Protein AF-A0A1C5TCY1-F1 (afdb_monomer_lite)

Sequence (142 aa):
MATSIIDKALQAILKMLQKKDERVLLWENASPTSLFSAQSIDIDGTGYDWCRITAYTSGDLITVDVPMNTNGVLRDFTHDTGTQTEGLYLWTRHFRATTTKVTFEKAWLRLTNSASYSTDGSQNMLIPQEIYGIKSSGGQTS

Structure (mmCIF, N/CA/C/O backbone):
data_AF-A0A1C5TCY1-F1
#
_entry.id   AF-A0A1C5TCY1-F1
#
loop_
_atom_site.group_PDB
_atom_site.id
_atom_site.type_symbol
_atom_site.label_atom_id
_atom_site.label_alt_id
_atom_site.label_comp_id
_atom_site.label_asym_id
_atom_site.label_entity_id
_atom_site.label_seq_id
_atom_site.pdbx_PDB_ins_code
_atom_site.Cartn_x
_atom_site.Cartn_y
_atom_site.Cartn_z
_atom_site.occupancy
_atom_site.B_iso_or_equiv
_atom_site.auth_seq_id
_atom_site.auth_comp_id
_atom_site.auth_asym_id
_atom_site.auth_atom_id
_atom_site.pdbx_PDB_model_num
ATOM 1 N N . MET A 1 1 ? -12.012 14.053 48.535 1.00 50.00 1 MET A N 1
ATOM 2 C CA . MET A 1 1 ? -10.990 14.776 47.750 1.00 50.00 1 MET A CA 1
ATOM 3 C C . MET A 1 1 ? -11.515 14.938 46.336 1.00 50.00 1 MET A C 1
ATOM 5 O O . MET A 1 1 ? -11.725 13.933 45.672 1.00 50.00 1 MET A O 1
ATOM 9 N N . ALA A 1 2 ? -11.837 16.164 45.920 1.00 52.97 2 ALA A N 1
ATOM 10 C CA . ALA A 1 2 ? -12.310 16.431 44.566 1.00 52.97 2 ALA A CA 1
ATOM 11 C C . ALA A 1 2 ? -11.113 16.365 43.610 1.00 52.97 2 ALA A C 1
ATOM 13 O O . ALA A 1 2 ? -10.209 17.189 43.699 1.00 52.97 2 ALA A O 1
ATOM 14 N N . THR A 1 3 ? -11.084 15.357 42.741 1.00 58.38 3 THR A N 1
ATOM 15 C CA . THR A 1 3 ? -10.111 15.250 41.647 1.00 58.38 3 THR A CA 1
ATOM 16 C C . THR A 1 3 ? -10.212 16.516 40.802 1.00 58.38 3 THR A C 1
ATOM 18 O O . THR A 1 3 ? -11.311 16.846 40.338 1.00 58.38 3 THR A O 1
ATOM 21 N N . SER A 1 4 ? -9.113 17.258 40.659 1.00 84.00 4 SER A N 1
ATOM 22 C CA . SER A 1 4 ? -9.151 18.548 39.975 1.00 84.00 4 SER A CA 1
ATOM 23 C C . SER A 1 4 ? -9.516 18.346 38.500 1.00 84.00 4 SER A C 1
ATOM 25 O O . SER A 1 4 ? -9.291 17.281 37.920 1.00 84.00 4 SER A O 1
ATOM 27 N N . ILE A 1 5 ? -10.099 19.363 37.862 1.00 82.81 5 ILE A N 1
ATOM 28 C CA . ILE A 1 5 ? -10.372 19.336 36.412 1.00 82.81 5 ILE A CA 1
ATOM 29 C C . ILE A 1 5 ? -9.088 19.032 35.620 1.00 82.81 5 ILE A C 1
ATOM 31 O O . ILE A 1 5 ? -9.140 18.338 34.605 1.00 82.81 5 ILE A O 1
ATOM 35 N N . ILE A 1 6 ? -7.940 19.479 36.133 1.00 83.06 6 ILE A N 1
ATOM 36 C CA . ILE A 1 6 ? -6.619 19.236 35.553 1.00 83.06 6 ILE A CA 1
ATOM 37 C C . ILE A 1 6 ? -6.272 17.743 35.598 1.00 83.06 6 ILE A C 1
ATOM 39 O O . ILE A 1 6 ? -5.865 17.194 34.579 1.00 83.06 6 ILE A O 1
ATOM 43 N N . ASP A 1 7 ? -6.520 17.052 36.712 1.00 89.50 7 ASP A N 1
ATOM 44 C CA . ASP A 1 7 ? -6.254 15.609 36.828 1.00 89.50 7 ASP A CA 1
ATOM 45 C C . ASP A 1 7 ? -7.102 14.786 35.850 1.00 89.50 7 ASP A C 1
ATOM 47 O O . ASP A 1 7 ? -6.621 13.821 35.252 1.00 89.50 7 ASP A O 1
ATOM 51 N N . LYS A 1 8 ? -8.363 15.184 35.636 1.00 85.44 8 LYS A N 1
ATOM 52 C CA . LYS A 1 8 ? -9.246 14.533 34.654 1.00 85.44 8 LYS A CA 1
ATOM 53 C C . LYS A 1 8 ? -8.755 14.747 33.223 1.00 85.44 8 LYS A C 1
ATOM 55 O O . LYS A 1 8 ? -8.748 13.798 32.439 1.00 85.44 8 LYS A O 1
ATOM 60 N N . ALA A 1 9 ? -8.324 15.964 32.893 1.00 83.88 9 ALA A N 1
ATOM 61 C CA . ALA A 1 9 ? -7.758 16.277 31.585 1.00 83.88 9 ALA A CA 1
ATOM 62 C C . ALA A 1 9 ? -6.453 15.502 31.340 1.00 83.88 9 ALA A C 1
ATOM 64 O O . ALA A 1 9 ? -6.290 14.891 30.285 1.00 83.88 9 ALA A O 1
ATOM 65 N N . LEU A 1 10 ? -5.565 15.441 32.337 1.00 86.00 10 LEU A N 1
ATOM 66 C CA . LEU A 1 10 ? -4.295 14.725 32.236 1.00 86.00 10 LEU A CA 1
ATOM 67 C C . LEU A 1 10 ? -4.507 13.218 32.048 1.00 86.00 10 LEU A C 1
ATOM 69 O O . LEU A 1 10 ? -3.862 12.612 31.198 1.00 86.00 10 LEU A O 1
ATOM 73 N N . GLN A 1 11 ? -5.449 12.614 32.782 1.00 86.25 11 GLN A N 1
ATOM 74 C CA . GLN A 1 11 ? -5.806 11.202 32.610 1.00 86.25 11 GLN A CA 1
ATOM 75 C C . GLN A 1 11 ? -6.425 10.913 31.238 1.00 86.25 11 GLN A C 1
ATOM 77 O O . GLN A 1 11 ? -6.175 9.848 30.675 1.00 86.25 11 GLN A O 1
ATOM 82 N N . ALA A 1 12 ? -7.221 11.833 30.689 1.00 82.31 12 ALA A N 1
ATOM 83 C CA . ALA A 1 12 ? -7.772 11.690 29.344 1.00 82.31 12 ALA A CA 1
ATOM 84 C C . ALA A 1 12 ? -6.666 11.744 28.279 1.00 82.31 12 ALA A C 1
ATOM 86 O O . ALA A 1 12 ? -6.624 10.874 27.413 1.00 82.31 12 ALA A O 1
ATOM 87 N N . ILE A 1 13 ? -5.729 12.691 28.396 1.00 80.62 13 ILE A N 1
ATOM 88 C CA . ILE A 1 13 ? -4.565 12.804 27.503 1.00 80.62 13 ILE A CA 1
ATOM 89 C C . ILE A 1 13 ? -3.674 11.563 27.620 1.00 80.62 13 ILE A C 1
ATOM 91 O O . ILE A 1 13 ? -3.309 10.979 26.605 1.00 80.62 13 ILE A O 1
ATOM 95 N N . LEU A 1 14 ? -3.383 11.097 28.838 1.00 81.56 14 LEU A N 1
ATOM 96 C CA . LEU A 1 14 ? -2.630 9.861 29.069 1.00 81.56 14 LEU A CA 1
ATOM 97 C C . LEU A 1 14 ? -3.308 8.655 28.421 1.00 81.56 14 LEU A C 1
ATOM 99 O O . LEU A 1 14 ? -2.638 7.884 27.747 1.00 81.56 14 LEU A O 1
ATOM 103 N N . LYS A 1 15 ? -4.631 8.515 28.553 1.00 75.50 15 LYS A N 1
ATOM 104 C CA . LYS A 1 15 ? -5.384 7.444 27.883 1.00 75.50 15 LYS A CA 1
ATOM 105 C C . LYS A 1 15 ? -5.353 7.572 26.362 1.00 75.50 15 LYS A C 1
ATOM 107 O O . LYS A 1 15 ? -5.289 6.553 25.687 1.00 75.50 15 LYS A O 1
ATOM 112 N N . MET A 1 16 ? -5.388 8.789 25.823 1.00 68.81 16 MET A N 1
ATOM 113 C CA . MET A 1 16 ? -5.266 9.027 24.381 1.00 68.81 16 MET A CA 1
ATOM 114 C C . MET A 1 16 ? -3.868 8.673 23.862 1.00 68.81 16 MET A C 1
ATOM 116 O O . MET A 1 16 ? -3.766 8.030 22.825 1.00 68.81 16 MET A O 1
ATOM 120 N N . LEU A 1 17 ? -2.811 9.015 24.602 1.00 69.44 17 LEU A N 1
ATOM 121 C CA . LEU A 1 17 ? -1.424 8.672 24.262 1.00 69.44 17 LEU A CA 1
ATOM 122 C C . LEU A 1 17 ? -1.116 7.179 24.462 1.00 69.44 17 LEU A C 1
ATOM 124 O O . LEU A 1 17 ? -0.280 6.621 23.762 1.00 69.44 17 LEU A O 1
ATOM 128 N N . GLN A 1 18 ? -1.786 6.527 25.417 1.00 66.56 18 GLN A N 1
ATOM 129 C CA . GLN A 1 18 ? -1.652 5.093 25.695 1.00 66.56 18 GLN A CA 1
ATOM 130 C C . GLN A 1 18 ? -2.501 4.208 24.780 1.00 66.56 18 GLN A C 1
ATOM 132 O O . GLN A 1 18 ? -2.328 2.986 24.818 1.00 66.56 18 GLN A O 1
ATOM 137 N N . LYS A 1 19 ? -3.411 4.772 23.969 1.00 62.19 19 LYS A N 1
ATOM 138 C CA . LYS A 1 19 ? -4.075 4.004 22.913 1.00 62.19 19 LYS A CA 1
ATOM 139 C C . LYS A 1 19 ? -3.008 3.592 21.904 1.00 62.19 19 LYS A C 1
ATOM 141 O O . LYS A 1 19 ? -2.556 4.378 21.079 1.00 62.19 19 LYS A O 1
ATOM 146 N N . LYS A 1 20 ? -2.567 2.350 22.085 1.00 57.09 20 LYS A N 1
ATOM 147 C CA . LYS A 1 20 ? -1.582 1.630 21.288 1.00 57.09 20 LYS A CA 1
ATOM 148 C C . LYS A 1 20 ? -1.929 1.775 19.809 1.00 57.09 20 LYS A C 1
ATOM 150 O O . LYS A 1 20 ? -3.100 1.844 19.468 1.00 57.09 20 LYS A O 1
ATOM 155 N N . ASP A 1 21 ? -0.915 1.811 18.957 1.00 63.22 21 ASP A N 1
ATOM 156 C CA . ASP A 1 21 ? -1.064 1.815 17.503 1.00 63.22 21 ASP A CA 1
ATOM 157 C C . ASP A 1 21 ? -1.993 0.660 17.065 1.00 63.22 21 ASP A C 1
ATOM 159 O O . ASP A 1 21 ? -1.583 -0.501 17.050 1.00 63.22 21 ASP A O 1
ATOM 163 N N . GLU A 1 22 ? -3.268 0.952 16.784 1.00 74.94 22 GLU A N 1
ATOM 164 C CA . GLU A 1 22 ? -4.293 -0.038 16.410 1.00 74.94 22 GLU A CA 1
ATOM 165 C C . GLU A 1 22 ? -4.187 -0.364 14.914 1.00 74.94 22 GLU A C 1
ATOM 167 O O . GLU A 1 22 ? -5.157 -0.263 14.161 1.00 74.94 22 GLU A O 1
ATOM 172 N N . ARG A 1 23 ? -2.974 -0.705 14.466 1.00 87.94 23 ARG A N 1
ATOM 173 C CA . ARG A 1 23 ? -2.729 -1.150 13.094 1.00 87.94 23 ARG A CA 1
ATOM 174 C C . ARG A 1 23 ? -2.876 -2.661 13.028 1.00 87.94 23 ARG A C 1
ATOM 176 O O . ARG A 1 23 ? -2.223 -3.379 13.783 1.00 87.94 23 ARG A O 1
ATOM 183 N N . VAL A 1 24 ? -3.700 -3.138 12.106 1.00 94.12 24 VAL A N 1
ATOM 184 C CA . VAL A 1 24 ? -3.906 -4.567 11.851 1.00 94.12 24 VAL A CA 1
ATOM 185 C C . VAL A 1 24 ? -3.470 -4.870 10.428 1.00 94.12 24 VAL A C 1
ATOM 187 O O . VAL A 1 24 ? -3.904 -4.191 9.501 1.00 94.12 24 VAL A O 1
ATOM 190 N N . LEU A 1 25 ? -2.601 -5.867 10.257 1.00 96.56 25 LEU A N 1
ATOM 191 C CA . LEU A 1 25 ? -2.180 -6.338 8.940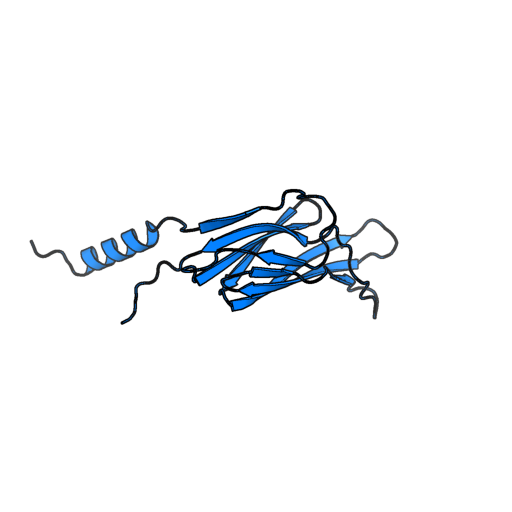 1.00 96.56 25 LEU A CA 1
ATOM 192 C C . LEU A 1 25 ? -3.372 -7.004 8.242 1.00 96.56 25 LEU A C 1
ATOM 194 O O . LEU A 1 25 ? -3.955 -7.945 8.777 1.00 96.56 25 LEU A O 1
ATOM 198 N N . LEU A 1 26 ? -3.733 -6.500 7.066 1.00 97.25 26 LEU A N 1
ATOM 199 C CA . LEU A 1 26 ? -4.837 -7.011 6.249 1.00 97.25 26 LEU A CA 1
ATOM 200 C C . LEU A 1 26 ? -4.338 -7.865 5.085 1.00 97.25 26 LEU A C 1
ATOM 202 O O . LEU A 1 26 ? -5.052 -8.754 4.630 1.00 97.25 26 LEU A O 1
ATOM 206 N N . TRP A 1 27 ? -3.133 -7.583 4.588 1.00 98.31 27 TRP A N 1
ATOM 207 C CA . TRP A 1 27 ? -2.526 -8.312 3.481 1.00 98.31 27 TRP A CA 1
ATOM 208 C C . TRP A 1 27 ? -1.007 -8.125 3.450 1.00 98.31 27 TRP A C 1
ATOM 210 O O . TRP A 1 27 ? -0.510 -7.048 3.781 1.00 98.31 27 TRP A O 1
ATOM 220 N N . GLU A 1 28 ? -0.301 -9.155 2.984 1.00 97.94 28 GLU A N 1
ATOM 221 C CA . GLU A 1 28 ? 1.146 -9.172 2.764 1.00 97.94 28 GLU A CA 1
ATOM 222 C C . GLU A 1 28 ? 1.465 -9.789 1.392 1.00 97.94 28 GLU A C 1
ATOM 224 O O . GLU A 1 28 ? 0.850 -10.772 0.965 1.00 97.94 28 GLU A O 1
ATOM 229 N N . ASN A 1 29 ? 2.431 -9.204 0.688 1.00 96.56 29 ASN A N 1
ATOM 230 C CA . ASN A 1 29 ? 2.883 -9.655 -0.616 1.00 96.56 29 ASN A CA 1
ATOM 231 C C . ASN A 1 29 ? 3.797 -10.881 -0.490 1.00 96.56 29 ASN A C 1
ATOM 233 O O . ASN A 1 29 ? 4.919 -10.785 -0.001 1.00 96.56 29 ASN A O 1
ATOM 237 N N . ALA A 1 30 ? 3.374 -12.016 -1.046 1.00 95.06 30 ALA A N 1
ATOM 238 C CA . ALA A 1 30 ? 4.173 -13.244 -1.077 1.00 95.06 30 ALA A CA 1
ATOM 239 C C . ALA A 1 30 ? 5.438 -13.158 -1.959 1.00 95.06 30 ALA A C 1
ATOM 241 O O . ALA A 1 30 ? 6.255 -14.078 -1.974 1.00 95.06 30 ALA A O 1
ATOM 242 N N . SER A 1 31 ? 5.595 -12.104 -2.762 1.00 92.00 31 SER A N 1
ATOM 243 C CA . SER A 1 31 ? 6.720 -11.927 -3.687 1.00 92.00 31 SER A CA 1
ATOM 244 C C . SER A 1 31 ? 7.225 -10.478 -3.661 1.00 92.00 31 SER A C 1
ATOM 246 O O . SER A 1 31 ? 7.029 -9.726 -4.619 1.00 92.00 31 SER A O 1
ATOM 248 N N . PRO A 1 32 ? 7.899 -10.079 -2.568 1.00 87.88 32 PRO A N 1
ATOM 249 C CA . PRO A 1 32 ? 8.208 -8.685 -2.238 1.00 87.88 32 PRO A CA 1
ATOM 250 C C . PRO A 1 32 ? 9.121 -7.975 -3.251 1.00 87.88 32 PRO A C 1
ATOM 252 O O . PRO A 1 32 ? 9.068 -6.757 -3.398 1.00 87.88 32 PRO A O 1
ATOM 255 N N . THR A 1 33 ? 9.938 -8.728 -3.986 1.00 86.12 33 THR A N 1
ATOM 256 C CA . THR A 1 33 ? 10.910 -8.206 -4.961 1.00 86.12 33 THR A CA 1
ATOM 257 C C . THR A 1 33 ? 10.537 -8.507 -6.414 1.00 86.12 33 THR A C 1
ATOM 259 O O . THR A 1 33 ? 11.280 -8.161 -7.332 1.00 86.12 33 THR A O 1
ATOM 262 N N . SER A 1 34 ? 9.402 -9.174 -6.643 1.00 89.31 34 SER A N 1
ATOM 263 C CA . SER A 1 34 ? 8.948 -9.541 -7.987 1.00 89.31 34 SER A CA 1
ATOM 264 C C . SER A 1 34 ? 8.166 -8.414 -8.654 1.00 89.31 34 SER A C 1
ATOM 266 O O . SER A 1 34 ? 7.662 -7.504 -8.000 1.00 89.31 34 SER A O 1
ATOM 268 N N . LEU A 1 35 ? 8.032 -8.496 -9.980 1.00 91.19 35 LEU A N 1
ATOM 269 C CA . LEU A 1 35 ? 7.222 -7.553 -10.745 1.00 91.19 35 LEU A CA 1
ATOM 270 C C . LEU A 1 35 ? 5.781 -7.520 -10.222 1.00 91.19 35 LEU A C 1
ATOM 272 O O . LEU A 1 35 ? 5.134 -8.558 -10.087 1.00 91.19 35 LEU A O 1
ATOM 276 N N . PHE A 1 36 ? 5.261 -6.317 -9.994 1.00 92.69 36 PHE A N 1
ATOM 277 C CA . PHE A 1 36 ? 3.897 -6.093 -9.533 1.00 92.69 36 PHE A CA 1
ATOM 278 C C . PHE A 1 36 ? 3.082 -5.370 -10.607 1.00 92.69 36 PHE A C 1
ATOM 280 O O . PHE A 1 36 ? 3.133 -4.139 -10.760 1.00 92.69 36 PHE A O 1
ATOM 287 N N . SER A 1 37 ? 2.319 -6.164 -11.360 1.00 92.69 37 SER A N 1
ATOM 288 C CA . SER A 1 37 ? 1.344 -5.678 -12.342 1.00 92.69 37 SER A CA 1
ATOM 289 C C . SER A 1 37 ? 0.181 -4.944 -11.668 1.00 92.69 37 SER A C 1
ATOM 291 O O . SER A 1 37 ? -0.078 -5.125 -10.480 1.00 92.69 37 SER A O 1
ATOM 293 N N . ALA A 1 38 ? -0.524 -4.104 -12.430 1.00 93.88 38 ALA A N 1
ATOM 294 C CA . ALA A 1 38 ? -1.764 -3.490 -11.959 1.00 93.88 38 ALA A CA 1
ATOM 295 C C . ALA A 1 38 ? -2.773 -4.585 -11.589 1.00 93.88 38 ALA A C 1
ATOM 297 O O . ALA A 1 38 ? -3.033 -5.482 -12.393 1.00 93.88 38 ALA A O 1
ATOM 298 N N . GLN A 1 39 ? -3.312 -4.521 -10.375 1.00 96.12 39 GLN A N 1
ATOM 299 C CA . GLN A 1 39 ? -4.223 -5.531 -9.845 1.00 96.12 39 GLN A CA 1
ATOM 300 C C . GLN A 1 39 ? -5.030 -4.988 -8.667 1.00 96.12 39 GLN A C 1
ATOM 302 O O . GLN A 1 39 ? -4.703 -3.951 -8.088 1.00 96.12 39 GLN A O 1
ATOM 307 N N . SER A 1 40 ? -6.090 -5.708 -8.310 1.00 98.06 40 SER A N 1
ATOM 308 C CA . SER A 1 40 ? -6.838 -5.470 -7.076 1.00 98.06 40 SER A CA 1
ATOM 309 C C . SER A 1 40 ? -6.525 -6.557 -6.064 1.00 98.06 40 SER A C 1
ATOM 311 O O . SER A 1 40 ? -6.506 -7.733 -6.413 1.00 98.06 40 SER A O 1
ATOM 313 N N . ILE A 1 41 ? -6.309 -6.140 -4.824 1.00 98.25 41 ILE A N 1
ATOM 314 C CA . ILE A 1 41 ? -6.104 -7.008 -3.672 1.00 98.25 41 ILE A CA 1
ATOM 315 C C . ILE A 1 41 ? -7.346 -6.901 -2.800 1.00 98.25 41 ILE A C 1
ATOM 317 O O . ILE A 1 41 ? -7.693 -5.797 -2.377 1.00 98.25 41 ILE A O 1
ATOM 321 N N . ASP A 1 42 ? -8.023 -8.015 -2.550 1.00 98.38 42 ASP A N 1
ATOM 322 C CA . ASP A 1 42 ? -9.152 -8.031 -1.624 1.00 98.38 42 ASP A CA 1
ATOM 323 C C . ASP A 1 42 ? -8.642 -7.982 -0.175 1.00 98.38 42 ASP A C 1
ATOM 325 O O . ASP A 1 42 ? -7.661 -8.638 0.177 1.00 98.38 42 ASP A O 1
ATOM 329 N N . ILE A 1 43 ? -9.297 -7.168 0.651 1.00 97.62 43 ILE A N 1
ATOM 330 C CA . ILE A 1 43 ? -8.975 -6.958 2.068 1.00 97.62 43 ILE A CA 1
ATOM 331 C C . ILE A 1 43 ? -10.269 -6.872 2.880 1.00 97.62 43 ILE A C 1
ATOM 333 O O . ILE A 1 43 ? -11.296 -6.446 2.356 1.00 97.62 43 ILE A O 1
ATOM 337 N N . ASP A 1 44 ? -10.218 -7.197 4.173 1.00 96.94 44 ASP A N 1
ATOM 338 C CA . ASP A 1 44 ? -11.294 -6.843 5.106 1.00 96.94 44 ASP A CA 1
ATOM 339 C C . ASP A 1 44 ? -10.942 -5.550 5.848 1.00 96.94 44 ASP A C 1
ATOM 341 O O . ASP A 1 44 ? -10.371 -5.542 6.937 1.00 96.94 44 ASP A O 1
ATOM 345 N N . GLY A 1 45 ? -11.249 -4.427 5.205 1.00 93.75 45 GLY A N 1
ATOM 346 C CA . GLY A 1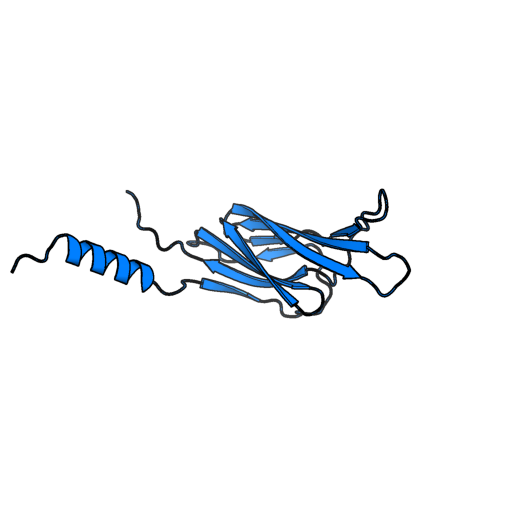 45 ? -11.075 -3.084 5.747 1.00 93.75 45 GLY A CA 1
ATOM 347 C C . GLY A 1 45 ? -12.256 -2.605 6.600 1.00 93.75 45 GLY A C 1
ATOM 348 O O . GLY A 1 45 ? -12.321 -1.416 6.921 1.00 93.75 45 GLY A O 1
ATOM 349 N N . THR A 1 46 ? -13.212 -3.471 6.946 1.00 94.00 46 THR A N 1
ATOM 350 C CA . THR A 1 46 ? -14.408 -3.075 7.701 1.00 94.00 46 THR A CA 1
ATOM 351 C C . THR A 1 46 ? -14.040 -2.625 9.116 1.00 94.00 46 THR A C 1
ATOM 353 O O . THR A 1 46 ? -13.395 -3.346 9.869 1.00 94.00 46 THR A O 1
ATOM 356 N N . GLY A 1 47 ? -14.488 -1.430 9.511 1.00 90.81 47 GLY A N 1
ATOM 357 C CA . GLY A 1 47 ? -14.250 -0.892 10.856 1.00 90.81 47 GLY A CA 1
ATOM 358 C C . GLY A 1 47 ? -12.912 -0.167 11.044 1.00 90.81 47 GLY A C 1
ATOM 359 O O . GLY A 1 47 ? -12.624 0.257 12.166 1.00 90.81 47 GLY A O 1
ATOM 360 N N . TYR A 1 48 ? -12.136 0.009 9.969 1.00 93.31 48 TYR A N 1
ATOM 361 C CA . TYR A 1 48 ? -10.954 0.869 9.936 1.00 93.31 48 TYR A CA 1
ATOM 362 C C . TYR A 1 48 ? -11.258 2.189 9.227 1.00 93.31 48 TYR A C 1
ATOM 364 O O . TYR A 1 48 ? -12.018 2.235 8.259 1.00 93.31 48 TYR A O 1
ATOM 372 N N . ASP A 1 49 ? -10.622 3.260 9.692 1.00 92.75 49 ASP A N 1
ATOM 373 C CA . ASP A 1 49 ? -10.806 4.610 9.154 1.00 92.75 49 ASP A CA 1
ATOM 374 C C . ASP A 1 49 ? -9.718 4.960 8.131 1.00 92.75 49 ASP A C 1
ATOM 376 O O . ASP A 1 49 ? -9.942 5.752 7.215 1.00 92.75 49 ASP A O 1
ATOM 380 N N . TRP A 1 50 ? -8.541 4.344 8.267 1.00 94.94 50 TRP A N 1
ATOM 381 C CA . TRP A 1 50 ? -7.380 4.571 7.415 1.00 94.94 50 TRP A CA 1
ATOM 382 C C . TRP A 1 50 ? -6.780 3.256 6.920 1.00 94.94 50 TRP A C 1
ATOM 384 O O . TRP A 1 50 ? -6.912 2.201 7.541 1.00 94.94 50 TRP A O 1
ATOM 394 N N . CYS A 1 51 ? -6.086 3.356 5.796 1.00 96.38 51 CYS A N 1
ATOM 395 C CA . CYS A 1 51 ? -5.290 2.321 5.171 1.00 96.38 51 CYS A CA 1
ATOM 396 C C . CYS A 1 51 ? -3.834 2.791 5.141 1.00 96.38 51 CYS A C 1
ATOM 398 O O . CYS A 1 51 ? -3.542 3.854 4.589 1.00 96.38 51 CYS A O 1
ATOM 400 N N . ARG A 1 52 ? -2.921 1.988 5.686 1.00 96.94 52 ARG A N 1
ATOM 401 C CA . ARG A 1 52 ? -1.478 2.164 5.510 1.00 96.94 52 ARG A CA 1
ATOM 402 C C . ARG A 1 52 ? -0.971 1.170 4.487 1.00 96.94 52 ARG A C 1
ATOM 404 O O . ARG A 1 52 ? -1.256 -0.016 4.602 1.00 96.94 52 ARG A O 1
ATOM 411 N N . ILE A 1 53 ? -0.200 1.646 3.522 1.00 97.69 53 ILE A N 1
ATOM 412 C CA . ILE A 1 53 ? 0.453 0.801 2.524 1.00 97.69 53 ILE A CA 1
ATOM 413 C C . ILE A 1 53 ? 1.952 1.000 2.640 1.00 97.69 53 ILE A C 1
ATOM 415 O O . ILE A 1 53 ? 2.433 2.135 2.579 1.00 97.69 53 ILE A O 1
ATOM 419 N N . THR A 1 54 ? 2.678 -0.103 2.782 1.00 96.75 54 THR A N 1
ATOM 420 C CA . THR A 1 54 ? 4.132 -0.128 2.634 1.00 96.75 54 THR A CA 1
ATOM 421 C C . THR A 1 54 ? 4.475 -0.637 1.239 1.00 96.75 54 THR A C 1
ATOM 423 O O . THR A 1 54 ? 3.795 -1.511 0.697 1.00 96.75 54 THR A O 1
ATOM 426 N N . ALA A 1 55 ? 5.493 -0.062 0.609 1.00 95.75 55 ALA A N 1
ATOM 427 C CA . ALA A 1 55 ? 5.952 -0.495 -0.703 1.00 95.75 55 ALA A CA 1
ATOM 428 C C . ALA A 1 55 ? 7.474 -0.445 -0.796 1.00 95.75 55 ALA A C 1
ATOM 430 O O . ALA A 1 55 ? 8.112 0.414 -0.195 1.00 95.75 55 ALA A O 1
ATOM 431 N N . TYR A 1 56 ? 8.041 -1.361 -1.570 1.00 92.19 56 TYR A N 1
ATOM 432 C CA . TYR A 1 56 ? 9.469 -1.453 -1.828 1.00 92.19 56 TYR A CA 1
ATOM 433 C C . TYR A 1 56 ? 9.834 -0.724 -3.123 1.00 92.19 56 TYR A C 1
ATOM 435 O O . TYR A 1 56 ? 9.152 -0.865 -4.145 1.00 92.19 56 TYR A O 1
ATOM 443 N N . THR A 1 57 ? 10.913 0.050 -3.086 1.00 88.44 57 THR A N 1
ATOM 444 C CA . THR A 1 57 ? 11.444 0.808 -4.225 1.00 88.44 57 THR A CA 1
ATOM 445 C C . THR A 1 57 ? 12.951 0.977 -4.058 1.00 88.44 57 THR A C 1
ATOM 447 O O . THR A 1 57 ? 13.400 1.407 -3.006 1.00 88.44 57 THR A O 1
ATOM 450 N N . SER A 1 58 ? 13.753 0.598 -5.058 1.00 79.69 58 SER A N 1
ATOM 451 C CA . SER A 1 58 ? 15.214 0.832 -5.080 1.00 79.69 58 SER A CA 1
ATOM 452 C C . SER A 1 58 ? 16.017 0.451 -3.817 1.00 79.69 58 SER A C 1
ATOM 454 O O . SER A 1 58 ? 17.067 1.035 -3.572 1.00 79.69 58 SER A O 1
ATOM 456 N N . GLY A 1 59 ? 15.580 -0.531 -3.020 1.00 81.31 59 GLY A N 1
ATOM 457 C CA . GLY A 1 59 ? 16.257 -0.892 -1.763 1.00 81.31 59 GLY A CA 1
ATOM 458 C C . GLY A 1 59 ? 15.599 -0.352 -0.496 1.00 81.31 59 GLY A C 1
ATOM 459 O O . GLY A 1 59 ? 15.888 -0.869 0.581 1.00 81.31 59 GLY A O 1
ATOM 460 N N . ASP A 1 60 ? 14.668 0.589 -0.627 1.00 86.62 60 ASP A N 1
ATOM 461 C CA . ASP A 1 60 ? 14.006 1.264 0.481 1.00 86.62 60 ASP A CA 1
ATOM 462 C C . ASP A 1 60 ? 12.521 0.901 0.589 1.00 86.62 60 ASP A C 1
ATOM 464 O O . ASP A 1 60 ? 11.854 0.510 -0.376 1.00 86.62 60 ASP A O 1
ATOM 468 N N . LEU A 1 61 ? 11.994 1.047 1.807 1.00 91.12 61 LEU A N 1
ATOM 469 C CA . LEU A 1 61 ? 10.572 0.929 2.105 1.00 91.12 61 LEU A CA 1
ATOM 470 C C . LEU A 1 61 ? 9.959 2.318 2.243 1.00 91.12 61 LEU A C 1
ATOM 472 O O . LEU A 1 61 ? 10.323 3.096 3.124 1.00 91.12 61 LEU A O 1
ATOM 476 N N . ILE A 1 62 ? 8.958 2.592 1.419 1.00 93.88 62 ILE A N 1
ATOM 477 C CA . ILE A 1 62 ? 8.097 3.761 1.557 1.00 93.88 62 ILE A CA 1
ATOM 478 C C . ILE A 1 62 ? 6.801 3.366 2.256 1.00 93.88 62 ILE A C 1
ATOM 480 O O . ILE A 1 62 ? 6.316 2.245 2.118 1.00 93.88 62 ILE A O 1
ATOM 484 N N . THR A 1 63 ? 6.227 4.294 3.014 1.00 95.12 63 THR A N 1
ATOM 485 C CA . THR A 1 63 ? 4.952 4.098 3.710 1.00 95.12 63 THR A CA 1
ATOM 486 C C . THR A 1 63 ? 4.040 5.280 3.436 1.00 95.12 63 THR A C 1
ATOM 488 O O . THR A 1 63 ? 4.480 6.428 3.500 1.00 95.12 63 THR A O 1
ATOM 491 N N . VAL A 1 64 ? 2.769 5.008 3.157 1.00 96.75 64 VAL A N 1
ATOM 492 C CA . VAL A 1 64 ? 1.739 6.038 3.014 1.00 96.75 64 VAL A CA 1
ATOM 493 C C . VAL A 1 64 ? 0.489 5.645 3.785 1.00 96.75 64 VAL A C 1
ATOM 495 O O . VAL A 1 64 ? 0.060 4.494 3.726 1.00 96.75 64 VAL A O 1
ATOM 498 N N . ASP A 1 65 ? -0.108 6.624 4.455 1.00 95.88 65 ASP A N 1
ATOM 499 C CA . ASP A 1 65 ? -1.393 6.492 5.133 1.00 95.88 65 ASP A CA 1
ATOM 500 C C . ASP A 1 65 ? -2.431 7.308 4.372 1.00 95.88 65 ASP A C 1
ATOM 502 O O . ASP A 1 65 ? -2.215 8.487 4.082 1.00 95.88 65 ASP A O 1
ATOM 506 N N . VAL A 1 66 ? -3.565 6.692 4.053 1.00 95.81 66 VAL A N 1
ATOM 507 C CA . VAL A 1 66 ? -4.700 7.366 3.415 1.00 95.81 66 VAL A CA 1
ATOM 508 C C . VAL A 1 66 ? -6.004 6.976 4.102 1.00 95.81 66 VAL A C 1
ATOM 510 O O . VAL A 1 66 ? -6.107 5.856 4.603 1.00 95.81 66 VAL A O 1
ATOM 513 N N . PRO A 1 67 ? -7.027 7.844 4.134 1.00 96.00 67 PRO A N 1
ATOM 514 C CA . PRO A 1 67 ? -8.338 7.444 4.628 1.00 96.00 67 PRO A CA 1
ATOM 515 C C . PRO A 1 67 ? -8.925 6.311 3.775 1.00 96.00 67 PRO A C 1
ATOM 517 O O . PRO A 1 67 ? -8.713 6.254 2.558 1.00 96.00 67 PRO A O 1
ATOM 520 N N . MET A 1 68 ? -9.704 5.421 4.384 1.00 95.00 68 MET A N 1
ATOM 521 C CA . MET A 1 68 ? -10.472 4.424 3.635 1.00 95.00 68 MET A CA 1
ATOM 522 C C . MET A 1 68 ? -11.443 5.104 2.656 1.00 95.00 68 MET A C 1
ATOM 524 O O . MET A 1 68 ? -11.944 6.200 2.902 1.00 95.00 68 MET A O 1
ATOM 528 N N . ASN A 1 69 ? -11.735 4.433 1.540 1.00 96.38 69 ASN A N 1
ATOM 529 C CA . ASN A 1 69 ? -12.591 4.920 0.447 1.00 96.38 69 ASN A CA 1
ATOM 530 C C . ASN A 1 69 ? -12.042 6.142 -0.308 1.00 96.38 69 ASN A C 1
ATOM 532 O O . ASN A 1 69 ? -12.808 6.872 -0.943 1.00 96.38 69 ASN A O 1
ATOM 536 N N . THR A 1 70 ? -10.721 6.339 -0.301 1.00 96.31 70 THR A N 1
ATOM 537 C CA . THR A 1 70 ? -10.051 7.428 -1.018 1.00 96.31 70 THR A CA 1
ATOM 538 C C . THR A 1 70 ? -8.982 6.915 -1.984 1.00 96.31 70 THR A C 1
ATOM 540 O O . THR A 1 70 ? -8.621 5.734 -2.000 1.00 96.31 70 THR A O 1
ATOM 543 N N . ASN A 1 71 ? -8.500 7.819 -2.835 1.00 97.81 71 ASN A N 1
ATOM 544 C CA . ASN A 1 71 ? -7.351 7.565 -3.694 1.00 97.81 71 ASN A CA 1
ATOM 545 C C . ASN A 1 71 ? -6.064 7.927 -2.953 1.00 97.81 71 ASN A C 1
ATOM 547 O O . ASN A 1 71 ? -6.008 8.934 -2.247 1.00 97.81 71 ASN A O 1
ATOM 551 N N . GLY A 1 72 ? -5.020 7.144 -3.183 1.00 96.88 72 GLY A N 1
ATOM 552 C CA . GLY A 1 72 ? -3.686 7.383 -2.668 1.00 96.88 72 GLY A CA 1
ATOM 553 C C . GLY A 1 72 ? -2.625 7.300 -3.754 1.00 96.88 72 GLY A C 1
ATOM 554 O O . GLY A 1 72 ? -2.887 6.976 -4.917 1.00 96.88 72 GLY A O 1
ATOM 555 N N . VAL A 1 73 ? -1.401 7.639 -3.366 1.00 95.88 73 VAL A N 1
ATOM 556 C CA . VAL A 1 73 ? -0.249 7.597 -4.260 1.00 95.88 73 VAL A CA 1
ATOM 557 C C . VAL A 1 73 ? 1.001 7.215 -3.481 1.00 95.88 73 VAL A C 1
ATOM 559 O O . VAL A 1 73 ? 1.337 7.832 -2.474 1.00 95.88 73 VAL A O 1
ATOM 562 N N . LEU A 1 74 ? 1.689 6.193 -3.971 1.00 95.12 74 LEU A N 1
ATOM 563 C CA . LEU A 1 74 ? 3.051 5.859 -3.581 1.00 95.12 74 LEU A CA 1
ATOM 564 C C . LEU A 1 74 ? 3.995 6.684 -4.455 1.00 95.12 74 LEU A C 1
ATOM 566 O O . LEU A 1 74 ? 3.784 6.762 -5.670 1.00 95.12 74 LEU A O 1
ATOM 570 N N . ARG A 1 75 ? 4.997 7.325 -3.851 1.00 92.50 75 ARG A N 1
ATOM 571 C CA . ARG A 1 75 ? 5.965 8.162 -4.566 1.00 92.50 75 ARG A CA 1
ATOM 572 C C . ARG A 1 75 ? 7.365 7.930 -4.042 1.00 92.50 75 ARG A C 1
ATOM 574 O O . ARG A 1 75 ? 7.546 7.826 -2.833 1.00 92.50 75 ARG A O 1
ATOM 581 N N . ASP A 1 76 ? 8.315 7.928 -4.959 1.00 90.44 76 ASP A N 1
ATOM 582 C CA . ASP A 1 76 ? 9.737 7.894 -4.652 1.00 90.44 76 ASP A CA 1
ATOM 583 C C . ASP A 1 76 ? 10.504 8.802 -5.617 1.00 90.44 76 ASP A C 1
ATOM 585 O O . ASP A 1 76 ? 10.119 8.957 -6.781 1.00 90.44 76 ASP A O 1
ATOM 589 N N . PHE A 1 77 ? 11.565 9.420 -5.109 1.00 86.69 77 PHE A N 1
ATOM 590 C CA . PHE A 1 77 ? 12.449 10.294 -5.863 1.00 86.69 77 PHE A CA 1
ATOM 591 C C . PHE A 1 77 ? 13.852 9.711 -5.833 1.00 86.69 77 PHE A C 1
ATOM 593 O O . PHE A 1 77 ? 14.507 9.700 -4.794 1.00 86.69 77 PHE A O 1
ATOM 600 N N . THR A 1 78 ? 14.340 9.293 -6.993 1.00 80.94 78 THR A N 1
ATOM 601 C CA . THR A 1 78 ? 15.710 8.809 -7.141 1.00 80.94 78 THR A CA 1
ATOM 602 C C . THR A 1 78 ? 16.491 9.777 -8.019 1.00 80.94 78 THR A C 1
ATOM 604 O O . THR A 1 78 ? 15.981 10.280 -9.019 1.00 80.94 78 THR A O 1
ATOM 607 N N . HIS A 1 79 ? 17.736 10.053 -7.655 1.00 75.75 79 HIS A N 1
ATOM 608 C CA . HIS A 1 79 ? 18.668 10.789 -8.499 1.00 75.75 79 HIS A CA 1
ATOM 609 C C . HIS A 1 79 ? 19.691 9.796 -9.048 1.00 75.75 79 HIS A C 1
ATOM 611 O O . HIS A 1 79 ? 20.371 9.146 -8.257 1.00 75.75 79 HIS A O 1
ATOM 617 N N . ASP A 1 80 ? 19.783 9.659 -10.374 1.00 71.00 80 ASP A N 1
ATOM 618 C CA . ASP A 1 80 ? 20.850 8.869 -10.998 1.00 71.00 80 ASP A CA 1
ATOM 619 C C . ASP A 1 80 ? 21.955 9.803 -11.498 1.00 71.00 80 ASP A C 1
ATOM 621 O O . ASP A 1 80 ? 21.716 10.680 -12.332 1.00 71.00 80 ASP A O 1
ATOM 625 N N . THR A 1 81 ? 23.164 9.592 -10.980 1.00 65.00 81 THR A N 1
ATOM 626 C CA . THR A 1 81 ? 24.395 10.290 -11.379 1.00 65.00 81 THR A CA 1
ATOM 627 C C . THR A 1 81 ? 25.303 9.423 -12.259 1.00 65.00 81 THR A C 1
ATOM 629 O O . THR A 1 81 ? 26.441 9.806 -12.513 1.00 65.00 81 THR A O 1
ATOM 632 N N . GLY A 1 82 ? 24.868 8.217 -12.647 1.00 57.88 82 GLY A N 1
ATOM 633 C CA . GLY A 1 82 ? 25.752 7.155 -13.132 1.00 57.88 82 GLY A CA 1
ATOM 634 C C . GLY A 1 82 ? 25.581 6.715 -14.586 1.00 57.88 82 GLY A C 1
ATOM 635 O O . GLY A 1 82 ? 26.537 6.173 -15.142 1.00 57.88 82 GLY A O 1
ATOM 636 N N . THR A 1 83 ? 24.427 6.914 -15.240 1.00 52.78 83 THR A N 1
ATOM 637 C CA . THR A 1 83 ? 24.225 6.400 -16.612 1.00 52.78 83 THR A CA 1
ATOM 638 C C . THR A 1 83 ? 23.444 7.340 -17.531 1.00 52.78 83 THR A C 1
ATOM 640 O O . THR A 1 83 ? 22.333 7.719 -17.203 1.00 52.78 83 THR A O 1
ATOM 643 N N . GLN A 1 84 ? 24.053 7.686 -18.684 1.00 53.88 84 GLN A N 1
ATOM 644 C CA . GLN A 1 84 ? 23.597 8.342 -19.941 1.00 53.88 84 GLN A CA 1
ATOM 645 C C . GLN A 1 84 ? 22.525 9.467 -19.940 1.00 53.88 84 GLN A C 1
ATOM 647 O O . GLN A 1 84 ? 22.487 10.229 -20.901 1.00 53.88 84 GLN A O 1
ATOM 652 N N . THR A 1 85 ? 21.690 9.632 -18.913 1.00 59.59 85 THR A N 1
ATOM 653 C CA . THR A 1 85 ? 20.670 10.680 -18.765 1.00 59.59 85 THR A CA 1
ATOM 654 C C . THR A 1 85 ? 20.611 11.112 -17.290 1.00 59.59 85 THR A C 1
ATOM 656 O O . THR A 1 85 ? 19.740 10.674 -16.541 1.00 59.59 85 THR A O 1
ATOM 659 N N . GLU A 1 86 ? 21.557 11.956 -16.858 1.00 68.56 86 GLU A N 1
ATOM 660 C CA . GLU A 1 86 ? 21.592 12.534 -15.501 1.00 68.56 86 GLU A CA 1
ATOM 661 C C . GLU A 1 86 ? 20.283 13.257 -15.185 1.00 68.56 86 GLU A C 1
ATOM 663 O O . GLU A 1 86 ? 19.966 14.271 -15.812 1.00 68.56 86 GLU A O 1
ATOM 668 N N . GLY A 1 87 ? 19.500 12.760 -14.231 1.00 72.94 87 GLY A N 1
ATOM 669 C CA . GLY A 1 87 ? 18.176 13.316 -13.983 1.00 72.94 87 GLY A CA 1
ATOM 670 C C . GLY A 1 87 ? 17.543 12.870 -12.677 1.00 72.94 87 GLY A C 1
ATOM 671 O O . GLY A 1 87 ? 17.961 11.901 -12.044 1.00 72.94 87 GLY A O 1
ATOM 672 N N . LEU A 1 88 ? 16.502 13.604 -12.280 1.00 79.56 88 LEU A N 1
ATOM 673 C CA . LEU A 1 88 ? 15.622 13.194 -11.194 1.00 79.56 88 LEU A CA 1
ATOM 674 C C . LEU A 1 88 ? 14.536 12.281 -11.768 1.00 79.56 88 LEU A C 1
ATOM 676 O O . LEU A 1 88 ? 13.810 12.660 -12.694 1.00 79.56 88 LEU A O 1
ATOM 680 N N . TYR A 1 89 ? 14.429 11.096 -11.186 1.00 81.69 89 TYR A N 1
ATOM 681 C CA . TYR A 1 89 ? 13.437 10.077 -11.481 1.00 81.69 89 TYR A CA 1
ATOM 682 C C . TYR A 1 89 ? 12.347 10.170 -10.420 1.00 81.69 89 TYR A C 1
ATOM 684 O O . TYR A 1 89 ? 12.605 9.962 -9.236 1.00 81.69 89 TYR A O 1
ATOM 692 N N . LEU A 1 90 ? 11.129 10.504 -10.839 1.00 86.75 90 LEU A N 1
ATOM 693 C CA . LEU A 1 90 ? 9.946 10.433 -9.992 1.00 86.75 90 LEU A CA 1
ATOM 694 C C . LEU A 1 90 ? 9.169 9.170 -10.346 1.00 86.75 90 LEU A C 1
ATOM 696 O O . LEU A 1 90 ? 8.558 9.090 -11.415 1.00 86.75 90 LEU A O 1
ATOM 700 N N . TRP A 1 91 ? 9.168 8.218 -9.425 1.00 88.19 91 TRP A N 1
ATOM 701 C CA . TRP A 1 91 ? 8.338 7.026 -9.499 1.00 88.19 91 TRP A CA 1
ATOM 702 C C . TRP A 1 91 ? 6.997 7.303 -8.836 1.00 88.19 91 TRP A C 1
ATOM 704 O O . TRP A 1 91 ? 6.944 7.837 -7.726 1.00 88.19 91 TRP A O 1
ATOM 714 N N . THR A 1 92 ? 5.902 6.917 -9.487 1.00 91.06 92 THR A N 1
ATOM 715 C CA . THR A 1 92 ? 4.559 7.013 -8.906 1.00 91.06 92 THR A CA 1
ATOM 716 C C . THR A 1 92 ? 3.760 5.738 -9.119 1.00 91.06 92 THR A C 1
ATOM 718 O O . THR A 1 92 ? 3.808 5.129 -10.183 1.00 91.06 92 THR A O 1
ATOM 721 N N . ARG A 1 93 ? 2.979 5.334 -8.117 1.00 93.50 93 ARG A N 1
ATOM 722 C CA . ARG A 1 93 ? 1.950 4.299 -8.260 1.00 93.50 93 ARG A CA 1
ATOM 723 C C . ARG A 1 93 ? 0.680 4.787 -7.591 1.00 93.50 93 ARG A C 1
ATOM 725 O O . ARG A 1 93 ? 0.652 5.021 -6.382 1.00 93.50 93 ARG A O 1
ATOM 732 N N . HIS A 1 94 ? -0.359 4.963 -8.392 1.00 95.44 94 HIS A N 1
ATOM 733 C CA . HIS A 1 94 ? -1.676 5.330 -7.900 1.00 95.44 94 HIS A CA 1
ATOM 734 C C . HIS A 1 94 ? -2.411 4.098 -7.390 1.00 95.44 94 HIS A C 1
ATOM 736 O O . HIS A 1 94 ? -2.229 2.985 -7.892 1.00 95.44 94 HIS A O 1
ATOM 742 N N . PHE A 1 95 ? -3.239 4.307 -6.377 1.00 97.69 95 PHE A N 1
ATOM 743 C CA . PHE A 1 95 ? -4.121 3.271 -5.877 1.00 97.69 95 PHE A CA 1
ATOM 744 C C . PHE A 1 95 ? -5.418 3.867 -5.343 1.00 97.69 95 PHE A C 1
ATOM 746 O O . PHE A 1 95 ? -5.495 5.052 -5.014 1.00 97.69 95 PHE A O 1
ATOM 753 N N . ARG A 1 96 ? -6.435 3.020 -5.216 1.00 98.25 96 ARG A N 1
ATOM 754 C CA . ARG A 1 96 ? -7.678 3.333 -4.514 1.00 98.25 96 ARG A CA 1
ATOM 755 C C . ARG A 1 96 ? -7.876 2.340 -3.385 1.00 98.25 96 ARG A C 1
ATOM 757 O O . ARG A 1 96 ? -7.961 1.140 -3.638 1.00 98.25 96 ARG A O 1
ATOM 764 N N . ALA A 1 97 ? -7.961 2.844 -2.160 1.00 97.75 97 ALA A N 1
ATOM 765 C CA . ALA A 1 97 ? -8.256 2.042 -0.982 1.00 97.75 97 ALA A CA 1
ATOM 766 C C . ALA A 1 97 ? -9.754 2.114 -0.687 1.00 97.75 97 ALA A C 1
ATOM 768 O O . ALA A 1 97 ? -10.334 3.196 -0.620 1.00 97.75 97 ALA A O 1
ATOM 769 N N . THR A 1 98 ? -10.389 0.964 -0.508 1.00 97.81 98 THR A N 1
ATOM 770 C CA . THR A 1 98 ? -11.785 0.836 -0.073 1.00 97.81 98 THR A CA 1
ATOM 771 C C . THR A 1 98 ? -11.853 -0.146 1.087 1.00 97.81 98 THR A C 1
ATOM 773 O O . THR A 1 98 ? -10.878 -0.837 1.372 1.00 97.81 98 THR A O 1
ATOM 776 N N . THR A 1 99 ? -13.014 -0.273 1.719 1.00 96.62 99 THR A N 1
ATOM 777 C CA . THR A 1 99 ? -13.203 -1.238 2.812 1.00 96.62 99 THR A CA 1
ATOM 778 C C . THR A 1 99 ? -13.123 -2.705 2.384 1.00 96.62 99 THR A C 1
ATOM 780 O O . THR A 1 99 ? -13.035 -3.562 3.250 1.00 96.62 99 THR A O 1
ATOM 783 N N . THR A 1 100 ? -13.165 -3.022 1.086 1.00 97.75 100 THR A N 1
ATOM 784 C CA . THR A 1 100 ? -13.177 -4.420 0.597 1.00 97.75 100 THR A CA 1
ATOM 785 C C . THR A 1 100 ? -11.995 -4.773 -0.297 1.00 97.75 100 THR A C 1
ATOM 787 O O . THR A 1 100 ? -11.743 -5.944 -0.566 1.00 97.75 100 THR A O 1
ATOM 790 N N . LYS A 1 101 ? -11.281 -3.769 -0.811 1.00 97.81 101 LYS A N 1
ATOM 791 C CA . LYS A 1 101 ? -10.142 -3.967 -1.707 1.00 97.81 101 LYS A CA 1
ATOM 792 C C . LYS A 1 101 ? -9.238 -2.746 -1.772 1.00 97.81 101 LYS A C 1
ATOM 794 O O . LYS A 1 101 ? -9.696 -1.612 -1.590 1.00 97.81 101 LYS A O 1
ATOM 799 N N . VAL A 1 102 ? -7.992 -2.986 -2.158 1.00 98.44 102 VAL A N 1
ATOM 800 C CA . VAL A 1 102 ? -7.057 -1.967 -2.635 1.00 98.44 102 VAL A CA 1
ATOM 801 C C . VAL A 1 102 ? -6.729 -2.249 -4.095 1.00 98.44 102 VAL A C 1
ATOM 803 O O . VAL A 1 102 ? -6.207 -3.308 -4.437 1.00 98.44 102 VAL A O 1
ATOM 806 N N . THR A 1 103 ? -7.047 -1.301 -4.971 1.00 98.44 103 THR A N 1
ATOM 807 C CA . THR A 1 103 ? -6.765 -1.405 -6.407 1.00 98.44 103 THR A CA 1
ATOM 808 C C . THR A 1 103 ? -5.536 -0.580 -6.738 1.00 98.44 103 THR A C 1
ATOM 810 O O . THR A 1 103 ? -5.566 0.638 -6.585 1.00 98.44 103 THR A O 1
ATOM 813 N N . PHE A 1 104 ? -4.476 -1.235 -7.204 1.00 97.31 104 PHE A N 1
ATOM 814 C CA . PHE A 1 104 ? -3.236 -0.599 -7.635 1.00 97.31 104 PHE A CA 1
ATOM 815 C C . PHE A 1 104 ? -3.187 -0.474 -9.153 1.00 97.31 104 PHE A C 1
ATOM 817 O O . PHE A 1 104 ? -3.421 -1.439 -9.885 1.00 97.31 104 PHE A O 1
ATOM 824 N N . GLU A 1 105 ? -2.796 0.702 -9.625 1.00 94.50 105 GLU A N 1
ATOM 825 C CA . GLU A 1 105 ? -2.430 0.915 -11.020 1.00 94.50 105 GLU A CA 1
ATOM 826 C C . GLU A 1 105 ? -0.990 0.452 -11.282 1.00 94.50 105 GLU A C 1
ATOM 828 O O . GLU A 1 105 ? -0.275 0.003 -10.375 1.00 94.50 105 GLU A O 1
ATOM 833 N N . LYS A 1 106 ? -0.546 0.553 -12.540 1.00 90.50 106 LYS A N 1
ATOM 834 C CA . LYS A 1 106 ? 0.870 0.380 -12.879 1.00 90.50 106 LYS A CA 1
ATOM 835 C C . LYS A 1 106 ? 1.707 1.460 -12.181 1.00 90.50 106 LYS A C 1
ATOM 837 O O . LYS A 1 106 ? 1.202 2.537 -11.863 1.00 90.50 106 LYS A O 1
ATOM 842 N N . ALA A 1 107 ? 2.981 1.162 -11.941 1.00 90.50 107 ALA A N 1
ATOM 843 C CA . ALA A 1 107 ? 3.938 2.204 -11.603 1.00 90.50 107 ALA A CA 1
ATOM 844 C C . ALA A 1 107 ? 4.283 3.006 -12.868 1.00 90.50 107 ALA A C 1
ATOM 846 O O . ALA A 1 107 ? 4.261 2.467 -13.971 1.00 90.50 107 ALA A O 1
ATOM 847 N N . TRP A 1 108 ? 4.610 4.281 -12.710 1.00 86.19 108 TRP A N 1
ATOM 848 C CA . TRP A 1 108 ? 4.993 5.187 -13.789 1.00 86.19 108 TRP A CA 1
ATOM 849 C C . TRP A 1 108 ? 6.275 5.910 -13.403 1.00 86.19 108 TRP A C 1
ATOM 851 O O . TRP A 1 108 ? 6.515 6.171 -12.222 1.00 86.19 108 TRP A O 1
ATOM 861 N N . LEU A 1 109 ? 7.082 6.246 -14.405 1.00 84.81 109 LEU A N 1
ATOM 862 C CA . LEU A 1 109 ? 8.287 7.045 -14.239 1.00 84.81 109 LEU A CA 1
ATOM 863 C C . LEU A 1 109 ? 8.118 8.388 -14.943 1.00 84.81 109 LEU A C 1
ATOM 865 O O . LEU A 1 109 ? 7.700 8.447 -16.101 1.00 84.81 109 LEU A O 1
ATOM 869 N N . ARG A 1 110 ? 8.524 9.462 -14.267 1.00 80.25 110 ARG A N 1
ATOM 870 C CA . ARG A 1 110 ? 8.744 10.771 -14.878 1.00 80.25 110 ARG A CA 1
ATOM 871 C C . ARG A 1 110 ? 10.195 11.197 -14.687 1.00 80.25 110 ARG A C 1
ATOM 873 O O . ARG A 1 110 ? 10.639 11.342 -13.551 1.00 80.25 110 ARG A O 1
ATOM 880 N N . LEU A 1 111 ? 10.897 11.458 -15.789 1.00 78.25 111 LEU A N 1
ATOM 881 C CA . LEU A 1 111 ? 12.217 12.091 -15.770 1.00 78.25 111 LEU A CA 1
ATOM 882 C C . LEU A 1 111 ? 12.070 13.615 -15.860 1.00 78.25 111 LEU A C 1
ATOM 884 O O . LEU A 1 111 ? 11.293 14.123 -16.670 1.00 78.25 111 LEU A O 1
ATOM 888 N N . THR A 1 112 ? 12.800 14.360 -15.028 1.00 70.25 112 THR A N 1
ATOM 889 C CA . THR A 1 112 ? 12.703 15.833 -14.980 1.00 70.25 112 THR A CA 1
ATOM 890 C C . THR A 1 112 ? 13.599 16.567 -15.979 1.00 70.25 112 THR A C 1
ATOM 892 O O . THR A 1 112 ? 13.368 17.746 -16.232 1.00 70.25 112 THR A O 1
ATOM 895 N N . ASN A 1 113 ? 14.602 15.898 -16.551 1.00 65.19 113 ASN A N 1
ATOM 896 C CA . ASN A 1 113 ? 15.612 16.497 -17.436 1.00 65.19 113 ASN A CA 1
ATOM 897 C C . ASN A 1 113 ? 15.249 16.455 -18.932 1.00 65.19 113 ASN A C 1
ATOM 899 O O . ASN A 1 113 ? 15.906 17.099 -19.743 1.00 65.19 113 ASN A O 1
ATOM 903 N N . SER A 1 114 ? 14.214 15.701 -19.302 1.00 56.66 114 SER A N 1
ATOM 904 C CA . SER A 1 114 ? 13.835 15.458 -20.690 1.00 56.66 114 SER A CA 1
ATOM 905 C C . SER A 1 114 ? 12.380 15.855 -20.869 1.00 56.66 114 SER A C 1
ATOM 907 O O . SER A 1 114 ? 11.488 15.295 -20.229 1.00 56.66 114 SER A O 1
ATOM 909 N N . ALA A 1 115 ? 12.123 16.839 -21.730 1.00 51.41 115 ALA A N 1
ATOM 910 C CA . ALA A 1 115 ? 10.769 17.164 -22.143 1.00 51.41 115 ALA A CA 1
ATOM 911 C C . ALA A 1 115 ? 10.131 15.903 -22.759 1.00 51.41 115 ALA A C 1
ATOM 913 O O . ALA A 1 115 ? 10.513 15.485 -23.846 1.00 51.41 115 ALA A O 1
ATOM 914 N N . SER A 1 116 ? 9.164 15.311 -22.053 1.00 51.50 116 SER A N 1
ATOM 915 C CA . SER A 1 116 ? 8.212 14.325 -22.590 1.00 51.50 116 SER A CA 1
ATOM 916 C C . SER A 1 116 ? 8.654 12.856 -22.689 1.00 51.50 116 SER A C 1
ATOM 918 O O . SER A 1 116 ? 8.407 12.217 -23.708 1.00 51.50 116 SER A O 1
ATOM 920 N N . TYR A 1 117 ? 9.165 12.259 -21.607 1.00 52.81 117 TYR A N 1
ATOM 921 C CA . TYR A 1 117 ? 9.146 10.794 -21.470 1.00 52.81 117 TYR A CA 1
ATOM 922 C C . TYR A 1 117 ? 8.433 10.367 -20.183 1.00 52.81 117 TYR A C 1
ATOM 924 O O . TYR A 1 117 ? 9.012 10.356 -19.098 1.00 52.81 117 TYR A O 1
ATOM 932 N N . SER A 1 118 ? 7.148 10.026 -20.314 1.00 54.94 118 SER A N 1
ATOM 933 C CA . SER A 1 118 ? 6.471 9.094 -19.410 1.00 54.94 118 SER A CA 1
ATOM 934 C C . SER A 1 118 ? 6.521 7.724 -20.075 1.00 54.94 118 SER A C 1
ATOM 936 O O . SER A 1 118 ? 5.798 7.482 -21.043 1.00 54.94 118 SER A O 1
ATOM 938 N N . THR A 1 119 ? 7.404 6.847 -19.620 1.00 63.75 119 THR A N 1
ATOM 939 C CA . THR A 1 119 ? 7.375 5.449 -20.054 1.00 63.75 119 THR A CA 1
ATOM 940 C C . THR A 1 119 ? 6.417 4.676 -19.156 1.00 63.75 119 THR A C 1
ATOM 942 O O . THR A 1 119 ? 6.325 4.939 -17.954 1.00 63.75 119 THR A O 1
ATOM 945 N N . ASP A 1 120 ? 5.656 3.762 -19.762 1.00 57.88 120 ASP A N 1
ATOM 946 C CA . ASP A 1 120 ? 4.757 2.843 -19.061 1.00 57.88 120 ASP A CA 1
ATOM 947 C C . ASP A 1 120 ? 5.630 2.028 -18.085 1.00 57.88 120 ASP A C 1
ATOM 949 O O . ASP A 1 120 ? 6.511 1.267 -18.494 1.00 57.88 120 ASP A O 1
ATOM 953 N N . GLY A 1 121 ? 5.520 2.362 -16.799 1.00 59.16 121 GLY A N 1
ATOM 954 C CA . GLY A 1 121 ? 6.640 2.319 -15.866 1.00 59.16 121 GLY A CA 1
ATOM 955 C C . GLY A 1 121 ? 6.899 0.945 -15.266 1.00 59.16 121 GLY A C 1
ATOM 956 O O . GLY A 1 121 ? 6.004 0.184 -14.904 1.00 59.16 121 GLY A O 1
ATOM 957 N N . SER A 1 122 ? 8.189 0.664 -15.165 1.00 67.38 122 SER A N 1
ATOM 958 C CA . SER A 1 122 ? 8.838 -0.468 -14.518 1.00 67.38 122 SER A CA 1
ATOM 959 C C . SER A 1 122 ? 8.020 -1.137 -13.395 1.00 67.38 122 SER A C 1
ATOM 961 O O . SER A 1 122 ? 7.901 -0.621 -12.284 1.00 67.38 122 SER A O 1
ATOM 963 N N . GLN A 1 123 ? 7.4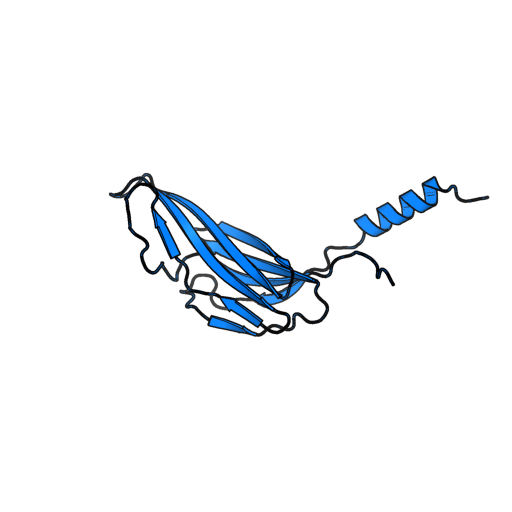79 -2.333 -13.664 1.00 78.44 123 GLN A N 1
ATOM 964 C CA . GLN A 1 123 ? 6.691 -3.115 -12.695 1.00 78.44 123 GLN A CA 1
ATOM 965 C C . GLN A 1 123 ? 7.502 -3.571 -11.466 1.00 78.44 123 GLN A C 1
ATOM 967 O O . GLN A 1 123 ? 6.923 -4.099 -10.522 1.00 78.44 123 GLN A O 1
ATOM 972 N N . ASN A 1 124 ? 8.823 -3.380 -11.470 1.00 85.50 124 ASN A N 1
ATOM 973 C CA . ASN A 1 124 ? 9.724 -3.658 -10.350 1.00 85.50 124 ASN A CA 1
ATOM 974 C C . ASN A 1 124 ? 9.851 -2.489 -9.350 1.00 85.50 124 ASN A C 1
ATOM 976 O O . ASN A 1 124 ? 10.618 -2.608 -8.401 1.00 85.50 124 ASN A O 1
ATOM 980 N N . MET A 1 125 ? 9.142 -1.372 -9.557 1.00 89.31 125 MET A N 1
ATOM 981 C CA . MET A 1 125 ? 9.184 -0.206 -8.669 1.00 89.31 125 MET A CA 1
ATOM 982 C C . MET A 1 125 ? 7.869 -0.025 -7.913 1.00 89.31 125 MET A C 1
ATOM 984 O O . MET A 1 125 ? 6.783 -0.364 -8.409 1.00 89.31 125 MET A O 1
ATOM 988 N N . LEU A 1 126 ? 7.980 0.543 -6.705 1.00 93.44 126 LEU A N 1
ATOM 989 C CA . LEU A 1 126 ? 6.861 0.797 -5.794 1.00 93.44 126 LEU A CA 1
ATOM 990 C C . LEU A 1 126 ? 5.995 -0.458 -5.616 1.00 93.44 126 LEU A C 1
ATOM 992 O O . LEU A 1 126 ? 4.776 -0.403 -5.792 1.00 93.44 126 LEU A O 1
ATOM 996 N N . ILE A 1 127 ? 6.636 -1.601 -5.358 1.00 94.88 127 ILE A N 1
ATOM 997 C CA . ILE A 1 127 ? 5.976 -2.899 -5.193 1.00 94.88 127 ILE A CA 1
ATOM 998 C C . ILE A 1 127 ? 5.303 -2.908 -3.818 1.00 94.88 127 ILE A C 1
ATOM 1000 O O . ILE A 1 127 ? 6.029 -2.889 -2.821 1.00 94.88 127 ILE A O 1
ATOM 1004 N N . PRO A 1 128 ? 3.961 -2.945 -3.716 1.00 96.56 128 PRO A N 1
ATOM 1005 C CA . PRO A 1 128 ? 3.287 -3.033 -2.424 1.00 96.56 128 PRO A CA 1
ATOM 1006 C C . PRO A 1 128 ? 3.759 -4.266 -1.652 1.00 96.56 128 PRO A C 1
ATOM 1008 O O . PRO A 1 128 ? 3.880 -5.347 -2.228 1.00 96.56 128 PRO A O 1
ATOM 1011 N N . GLN A 1 129 ? 4.046 -4.086 -0.368 1.00 96.81 129 GLN A N 1
ATOM 1012 C CA . GLN A 1 129 ? 4.546 -5.121 0.534 1.00 96.81 129 GLN A CA 1
ATOM 1013 C C . GLN A 1 129 ? 3.458 -5.515 1.516 1.00 96.81 129 GLN A C 1
ATOM 1015 O O . GLN A 1 129 ? 3.104 -6.681 1.606 1.00 96.81 129 GLN A O 1
ATOM 1020 N N . GLU A 1 130 ? 2.885 -4.533 2.206 1.00 97.94 130 GLU A N 1
ATOM 1021 C CA . GLU A 1 130 ? 1.904 -4.775 3.253 1.00 97.94 130 GLU A CA 1
ATOM 1022 C C . GLU A 1 130 ? 0.791 -3.732 3.178 1.00 97.94 130 GLU A C 1
ATOM 1024 O O . GLU A 1 130 ? 1.008 -2.569 2.813 1.00 97.94 130 GLU A O 1
ATOM 1029 N N . ILE A 1 131 ? -0.411 -4.152 3.559 1.00 98.12 131 ILE A N 1
ATOM 1030 C CA . ILE A 1 131 ? -1.576 -3.287 3.721 1.00 98.12 131 ILE A CA 1
ATOM 1031 C C . ILE A 1 131 ? -2.070 -3.448 5.152 1.00 98.12 131 ILE A C 1
ATOM 1033 O O . ILE A 1 131 ? -2.385 -4.559 5.578 1.00 98.12 131 ILE A O 1
ATOM 1037 N N . TYR A 1 132 ? -2.187 -2.341 5.877 1.00 97.69 132 TYR A N 1
ATOM 1038 C CA . TYR A 1 132 ? -2.723 -2.310 7.233 1.00 97.69 132 TYR A CA 1
ATOM 1039 C C . TYR A 1 132 ? -4.000 -1.478 7.299 1.00 97.69 132 TYR A C 1
ATOM 1041 O O . TYR A 1 132 ? -4.082 -0.399 6.711 1.00 97.69 132 TYR A O 1
ATOM 1049 N N . GLY A 1 133 ? -4.966 -1.942 8.083 1.00 96.31 133 GLY A N 1
ATOM 1050 C CA . GLY A 1 133 ? -6.094 -1.144 8.545 1.00 96.31 133 GLY A CA 1
ATOM 1051 C C . GLY A 1 133 ? -5.713 -0.407 9.822 1.00 96.31 133 GLY A C 1
ATOM 1052 O O . GLY A 1 133 ? -5.070 -0.984 10.699 1.00 96.31 133 GLY A O 1
ATOM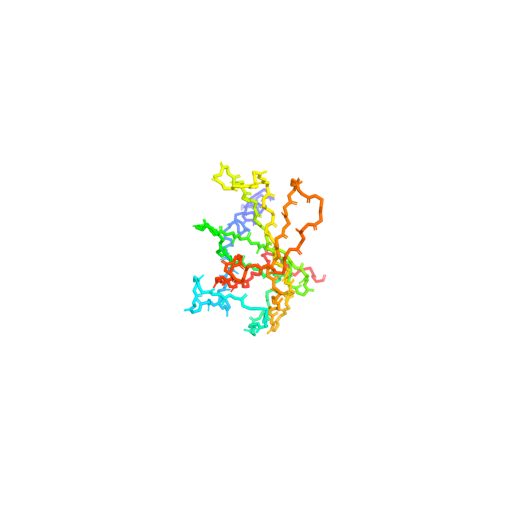 1053 N N . ILE A 1 134 ? -6.093 0.865 9.932 1.00 92.81 134 ILE A N 1
ATOM 1054 C CA . ILE A 1 134 ? -5.874 1.674 11.133 1.00 92.81 134 ILE A CA 1
ATOM 1055 C C . ILE A 1 134 ? -7.204 2.263 11.573 1.00 92.81 134 ILE A C 1
ATOM 1057 O O . ILE A 1 134 ? -7.904 2.934 10.807 1.00 92.81 134 ILE A O 1
ATOM 1061 N N . LYS A 1 135 ? -7.549 2.019 12.833 1.00 89.56 135 LYS A N 1
ATOM 1062 C CA . LYS A 1 135 ? -8.703 2.641 13.465 1.00 89.56 135 LYS A CA 1
ATOM 1063 C C . LYS A 1 135 ? -8.286 3.96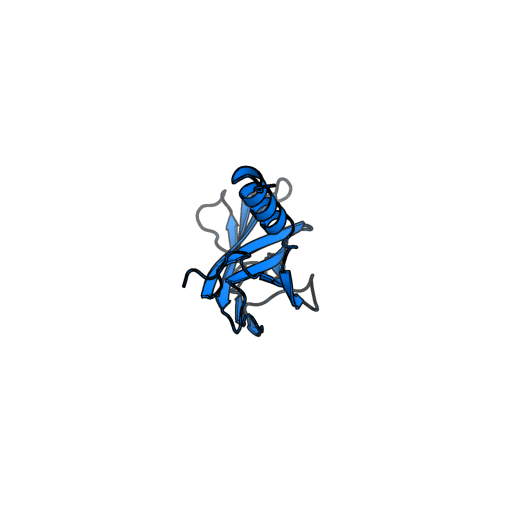6 14.085 1.00 89.56 135 LYS A C 1
ATOM 1065 O O . LYS A 1 135 ? -7.289 4.042 14.803 1.00 89.56 135 LYS A O 1
ATOM 1070 N N . SER A 1 136 ? -9.034 5.025 13.803 1.00 79.75 136 SER A N 1
ATOM 1071 C CA . SER A 1 136 ? -8.796 6.305 14.450 1.00 79.75 136 SER A CA 1
ATOM 1072 C C . SER A 1 136 ? -9.217 6.197 15.912 1.00 79.75 136 SER A C 1
ATOM 1074 O O . SER A 1 136 ? -10.311 5.758 16.266 1.00 79.75 136 SER A O 1
ATOM 1076 N N . SER A 1 137 ? -8.325 6.591 16.809 1.00 67.81 137 SER A N 1
ATOM 1077 C CA . SER A 1 137 ? -8.552 6.514 18.244 1.00 67.81 137 SER A CA 1
ATOM 1078 C C . SER A 1 137 ? -9.424 7.668 18.774 1.00 67.81 137 SER A C 1
ATOM 1080 O O . SER A 1 137 ? -9.335 8.006 19.956 1.00 67.81 137 SER A O 1
ATOM 1082 N N . GLY A 1 138 ? -10.297 8.252 17.942 1.00 54.91 138 GLY A N 1
ATOM 1083 C CA . GLY A 1 138 ? -11.214 9.349 18.278 1.00 54.91 138 GLY A CA 1
ATOM 1084 C C . GLY A 1 138 ? -12.619 8.841 18.601 1.00 54.91 138 GLY A C 1
ATOM 1085 O O . GLY A 1 138 ? -13.191 8.069 17.845 1.00 54.91 138 GLY A O 1
ATOM 1086 N N . GLY A 1 139 ? -13.160 9.226 19.758 1.00 43.16 139 GLY A N 1
ATOM 1087 C CA . GLY A 1 139 ? -14.470 8.773 20.229 1.00 43.16 139 GLY A CA 1
ATOM 1088 C C . GLY A 1 139 ? -15.611 9.118 19.273 1.00 43.16 139 GLY A C 1
ATOM 1089 O O . GLY A 1 139 ? -15.573 10.141 18.596 1.00 43.16 139 GLY A O 1
ATOM 1090 N N . GLN A 1 140 ? -16.642 8.269 19.277 1.00 36.22 140 GLN A N 1
ATOM 1091 C CA . GLN A 1 140 ? -17.953 8.597 18.729 1.00 36.22 140 GLN A CA 1
ATOM 1092 C C . GLN A 1 140 ? -18.368 9.991 19.212 1.00 36.22 140 GLN A C 1
ATOM 1094 O O . GLN A 1 140 ? -18.615 10.187 20.402 1.00 36.22 140 GLN A O 1
ATOM 1099 N N . THR A 1 141 ? -18.462 10.954 18.304 1.00 37.19 141 THR A N 1
ATOM 1100 C CA . THR A 1 141 ? -19.397 12.058 18.491 1.00 37.19 141 THR A CA 1
ATOM 1101 C C . THR A 1 141 ? -20.742 11.544 18.008 1.00 37.19 141 THR A C 1
ATOM 1103 O O . THR A 1 141 ? -20.951 11.382 16.806 1.00 37.19 141 THR A O 1
ATOM 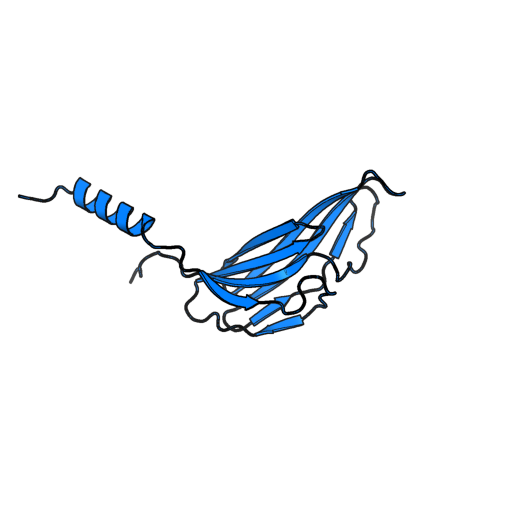1106 N N . SER A 1 142 ? -21.571 11.175 18.984 1.00 34.69 142 SER A N 1
ATOM 1107 C CA . SER A 1 142 ? -23.018 10.980 18.855 1.00 34.69 142 SER A CA 1
ATOM 1108 C C . SER A 1 142 ? -23.693 12.138 18.136 1.00 34.69 142 SER A C 1
ATOM 1110 O O . SER A 1 142 ? -23.281 13.283 18.443 1.00 34.69 142 SER A O 1
#

Radius of gyration: 20.12 Å; chains: 1; bounding box: 49×33×70 Å

Foldseek 3Di:
DDCDPVNVVVVVVVVLVPPPFQKDWFDFDPCQQDFAAWDKDWGQLPQFQKKKWWFDFPHDIDIDIDGAQAKDKDWDWDADPDDDQGFIKIKIWIWHHHNTIITIHFIWIDTPRDPDDTDSDGSSGRHTGTMIGGHDPDDDPD

pLDDT: mean 83.43, std 16.01, range [34.69, 98.44]

Secondary structure (DSSP, 8-state):
----HHHHHHHHHHHHHHS---EEEEEE-S-TTS---SEEEE---TT-SEEEEEEEETTEEEEEEEETTEEEEEEEEEEE-SSSS-EEEEEEEEEEE-SSEEEEEEEEEEESSSTT-EEE--TTSSEEEEEEEE--------